Protein AF-A0A934DLX3-F1 (afdb_monomer_lite)

pLDDT: mean 78.3, std 14.94, range [44.84, 91.5]

Sequence (73 aa):
MSDDKTKKKVDANFVSCTEDYEEAYTVAKIVEANKVTAAKARDAFKHCCNKVKGNQPRKEFMACAQKYLETKA

Secondary structure (DSSP, 8-state):
----TTTHHHHTTB--TT-HHHHHHHHHHHHHHHT--HHHHHHHHHHHHHHS-SS-BHHHHHHHHHHHHHHT-

Radius of gyration: 13.39 Å; chains: 1; bounding box: 40×24×27 Å

Foldseek 3Di:
DDDPVPVVVVLVQAQDPPDPVSLVVQLVVLCVVVVDDSVLSSVLQVVLPVVPPDRHGNVSSSVSSVVSVVVVD

Structure (mmCIF, N/CA/C/O backbone):
data_AF-A0A934DLX3-F1
#
_entry.id   AF-A0A934DLX3-F1
#
loop_
_atom_site.group_PDB
_atom_site.id
_atom_site.type_symbol
_atom_site.label_atom_id
_atom_site.label_alt_id
_atom_site.label_comp_id
_atom_site.label_asym_id
_atom_site.label_entity_id
_atom_site.label_seq_id
_atom_site.pdbx_PDB_ins_code
_atom_site.Cartn_x
_atom_site.Cartn_y
_atom_site.Cartn_z
_atom_site.occupancy
_atom_site.B_iso_or_equiv
_atom_site.auth_seq_id
_atom_site.auth_comp_id
_atom_site.auth_asym_id
_atom_site.auth_atom_id
_atom_site.pdbx_PDB_model_num
ATOM 1 N N . MET A 1 1 ? 32.736 -14.992 -16.889 1.00 46.94 1 MET A N 1
ATOM 2 C CA . MET A 1 1 ? 32.019 -14.863 -15.603 1.00 46.94 1 MET A CA 1
ATOM 3 C C . MET A 1 1 ? 32.362 -13.508 -15.004 1.00 46.94 1 MET A C 1
ATOM 5 O O . MET A 1 1 ? 33.463 -13.393 -14.501 1.00 46.94 1 MET A O 1
ATOM 9 N N . SER A 1 2 ? 31.474 -12.513 -15.103 1.00 44.84 2 SER A N 1
ATOM 10 C CA . SER A 1 2 ? 31.507 -11.283 -14.285 1.00 44.84 2 SER A CA 1
ATOM 11 C C . SER A 1 2 ? 30.099 -10.683 -14.226 1.00 44.84 2 SER A C 1
ATOM 13 O O . SER A 1 2 ? 29.749 -9.782 -14.973 1.00 44.84 2 SER A O 1
ATOM 15 N N . ASP A 1 3 ? 29.256 -11.325 -13.419 1.00 45.03 3 ASP A N 1
ATOM 16 C CA . ASP A 1 3 ? 28.442 -10.701 -12.371 1.00 45.03 3 ASP A CA 1
ATOM 17 C C . ASP A 1 3 ? 27.997 -9.231 -12.601 1.00 45.03 3 ASP A C 1
ATOM 19 O O . ASP A 1 3 ? 28.469 -8.300 -11.951 1.00 45.03 3 ASP A O 1
ATOM 23 N N . ASP A 1 4 ? 26.999 -9.021 -13.465 1.00 52.66 4 ASP A N 1
ATOM 24 C CA . ASP A 1 4 ? 26.214 -7.773 -13.564 1.00 52.66 4 ASP A CA 1
ATOM 25 C C . ASP A 1 4 ? 25.272 -7.644 -12.332 1.00 52.66 4 ASP A C 1
ATOM 27 O O . ASP A 1 4 ? 24.058 -7.476 -12.437 1.00 52.66 4 ASP A O 1
ATOM 31 N N . LYS A 1 5 ? 25.806 -7.802 -11.109 1.00 50.19 5 LYS A N 1
ATOM 32 C CA . LYS A 1 5 ? 25.047 -7.649 -9.848 1.00 50.19 5 LYS A CA 1
ATOM 33 C C . LYS A 1 5 ? 24.800 -6.184 -9.477 1.00 50.19 5 LYS A C 1
ATOM 35 O O . LYS A 1 5 ? 23.998 -5.911 -8.585 1.00 50.19 5 LYS A O 1
ATOM 40 N N . THR A 1 6 ? 25.449 -5.243 -10.161 1.00 47.50 6 THR A N 1
ATOM 41 C CA . THR A 1 6 ? 25.349 -3.808 -9.858 1.00 47.50 6 THR A CA 1
ATOM 42 C C . THR A 1 6 ? 24.047 -3.187 -10.370 1.00 47.50 6 THR A C 1
ATOM 44 O O . THR A 1 6 ? 23.486 -2.338 -9.683 1.00 47.50 6 THR A O 1
ATOM 47 N N . LYS A 1 7 ? 23.495 -3.639 -11.507 1.00 45.03 7 LYS A N 1
ATOM 48 C CA . LYS A 1 7 ? 22.229 -3.087 -12.034 1.00 45.03 7 LYS A CA 1
ATOM 49 C C . LYS A 1 7 ? 20.990 -3.578 -11.282 1.00 45.03 7 LYS A C 1
ATOM 51 O O . LYS A 1 7 ? 20.030 -2.838 -11.123 1.00 45.03 7 LYS A O 1
ATOM 56 N N . LYS A 1 8 ? 21.051 -4.776 -10.698 1.00 45.44 8 LYS A N 1
ATOM 57 C CA . LYS A 1 8 ? 19.914 -5.441 -10.035 1.00 45.44 8 LYS A CA 1
ATOM 58 C C . LYS A 1 8 ? 19.412 -4.761 -8.749 1.00 45.44 8 LYS A C 1
ATOM 60 O O . LYS A 1 8 ? 18.361 -5.127 -8.235 1.00 45.44 8 LYS A O 1
ATOM 65 N N . LYS A 1 9 ? 20.164 -3.800 -8.196 1.00 46.94 9 LYS A N 1
ATOM 66 C CA . LYS A 1 9 ? 19.773 -3.044 -6.990 1.00 46.94 9 LYS A CA 1
ATOM 67 C C . LYS A 1 9 ? 18.920 -1.813 -7.290 1.00 46.94 9 LYS A C 1
ATOM 69 O O . LYS A 1 9 ? 18.281 -1.302 -6.375 1.00 46.94 9 LYS A O 1
ATOM 74 N N . VAL A 1 10 ? 18.926 -1.319 -8.528 1.00 47.72 10 VAL A N 1
ATOM 75 C CA . VAL A 1 10 ? 18.169 -0.119 -8.902 1.00 47.72 10 VAL A CA 1
ATOM 76 C C . VAL A 1 10 ? 16.680 -0.444 -9.032 1.00 47.72 10 VAL A C 1
ATOM 78 O O . VAL A 1 10 ? 15.873 0.271 -8.449 1.00 47.72 10 VAL A O 1
ATOM 81 N N . ASP A 1 11 ? 16.325 -1.579 -9.638 1.00 50.50 11 ASP A N 1
ATOM 82 C CA . ASP A 1 11 ? 14.925 -1.999 -9.810 1.00 50.50 11 ASP A CA 1
ATOM 83 C C . ASP A 1 11 ? 14.244 -2.431 -8.503 1.00 50.50 11 ASP A C 1
ATOM 85 O O . ASP A 1 11 ? 13.050 -2.226 -8.331 1.00 50.50 11 ASP A O 1
ATOM 89 N N . ALA A 1 12 ? 15.003 -2.913 -7.510 1.00 58.44 12 ALA A N 1
ATOM 90 C CA . ALA A 1 12 ? 14.461 -3.235 -6.182 1.00 58.44 12 ALA A CA 1
ATOM 91 C C . ALA A 1 12 ? 13.900 -2.007 -5.428 1.00 58.44 12 ALA A C 1
ATOM 93 O O . ALA A 1 12 ? 13.216 -2.154 -4.409 1.00 58.44 12 ALA A O 1
ATOM 94 N N . ASN A 1 13 ? 14.217 -0.796 -5.898 1.00 67.94 13 ASN A N 1
ATOM 95 C CA . ASN A 1 13 ? 13.737 0.455 -5.325 1.00 67.94 13 ASN A CA 1
ATOM 96 C C . ASN A 1 13 ? 12.456 0.966 -5.971 1.00 67.94 13 ASN A C 1
ATOM 98 O O . ASN A 1 13 ? 12.002 2.032 -5.563 1.00 67.94 13 ASN A O 1
ATOM 102 N N . PHE A 1 14 ? 11.871 0.255 -6.928 1.00 77.25 14 PHE A N 1
ATOM 103 C CA . PHE A 1 14 ? 10.628 0.645 -7.580 1.00 77.25 14 PHE A CA 1
ATOM 104 C C . PHE A 1 14 ? 9.545 -0.406 -7.315 1.00 77.25 14 PHE A C 1
ATOM 106 O O . PHE A 1 14 ? 9.847 -1.520 -6.893 1.00 77.25 14 PHE A O 1
ATOM 113 N N . VAL A 1 15 ? 8.282 -0.006 -7.424 1.00 81.88 15 VAL A N 1
ATOM 114 C CA . VAL A 1 15 ? 7.121 -0.883 -7.231 1.00 81.88 15 VAL A CA 1
ATOM 115 C C . VAL A 1 15 ? 6.366 -0.934 -8.545 1.00 81.88 15 VAL A C 1
ATOM 117 O O . VAL A 1 15 ? 5.823 0.085 -8.958 1.00 81.88 15 VAL A O 1
ATOM 120 N N . SER A 1 16 ? 6.295 -2.104 -9.171 1.00 81.44 16 SER A N 1
ATOM 121 C CA . SER A 1 16 ? 5.437 -2.331 -10.332 1.00 81.44 16 SER A CA 1
ATOM 122 C C . SER A 1 16 ? 3.966 -2.445 -9.928 1.00 81.44 16 SER A C 1
ATOM 124 O O . SER A 1 16 ? 3.520 -3.441 -9.364 1.00 81.44 16 SER A O 1
ATOM 126 N N . CYS A 1 17 ? 3.164 -1.449 -10.290 1.00 82.06 17 CYS A N 1
ATOM 127 C CA . CYS A 1 17 ? 1.709 -1.482 -10.095 1.00 82.06 17 CYS A CA 1
ATOM 128 C C . CYS A 1 17 ? 0.935 -2.340 -11.104 1.00 82.06 17 CYS A C 1
ATOM 130 O O . CYS A 1 17 ? -0.276 -2.502 -10.967 1.00 82.06 17 CYS A O 1
ATOM 132 N N . THR A 1 18 ? 1.612 -2.846 -12.132 1.00 79.50 18 THR A N 1
ATOM 133 C CA . THR A 1 18 ? 1.025 -3.656 -13.208 1.00 79.50 18 THR A CA 1
ATOM 134 C C . THR A 1 18 ? 1.274 -5.151 -13.041 1.00 79.50 18 THR A C 1
ATOM 136 O O . THR A 1 18 ? 0.708 -5.937 -13.790 1.00 79.50 18 THR A O 1
ATOM 139 N N . GLU A 1 19 ? 2.127 -5.550 -12.096 1.00 79.94 19 GLU A N 1
ATOM 140 C CA . GLU A 1 19 ? 2.483 -6.949 -11.861 1.00 79.94 19 GLU A CA 1
ATOM 141 C C . GLU A 1 19 ? 1.791 -7.468 -10.595 1.00 79.94 19 GLU A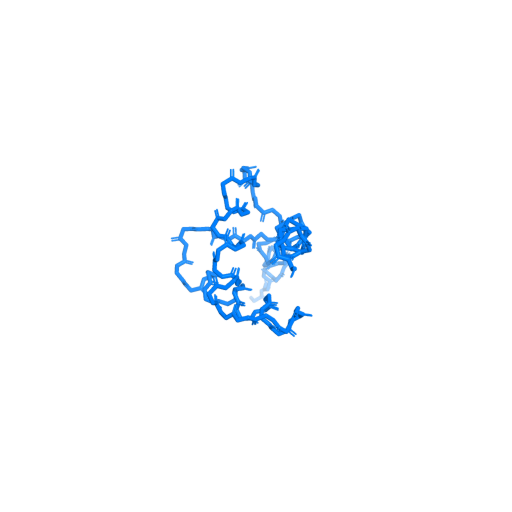 C 1
ATOM 143 O O . GLU A 1 19 ? 2.085 -7.019 -9.486 1.00 79.94 19 GLU A O 1
ATOM 148 N N . ASP A 1 20 ? 0.902 -8.457 -10.737 1.00 82.25 20 ASP A N 1
ATOM 149 C CA . ASP A 1 20 ? 0.152 -9.041 -9.611 1.00 82.25 20 ASP A CA 1
ATOM 150 C C . ASP A 1 20 ? 1.063 -9.610 -8.510 1.00 82.25 20 ASP A C 1
ATOM 152 O O . ASP A 1 20 ? 0.737 -9.554 -7.321 1.00 82.25 20 ASP A O 1
ATOM 156 N N . TYR A 1 21 ? 2.228 -10.144 -8.893 1.00 82.56 21 TYR A N 1
ATOM 157 C CA . TYR A 1 21 ? 3.225 -10.646 -7.947 1.00 82.56 21 TYR A CA 1
ATOM 158 C C . TYR A 1 21 ? 3.808 -9.521 -7.075 1.00 82.56 21 TYR A C 1
ATOM 160 O O . TYR A 1 21 ? 3.948 -9.689 -5.861 1.00 82.56 21 TYR A O 1
ATOM 168 N N . GLU A 1 22 ? 4.105 -8.362 -7.668 1.00 83.81 22 GLU A N 1
ATOM 169 C CA . GLU A 1 22 ? 4.623 -7.198 -6.946 1.00 83.81 22 GLU A CA 1
ATOM 170 C C . GLU A 1 22 ? 3.542 -6.572 -6.052 1.00 83.81 22 GLU A C 1
ATOM 172 O O . GLU A 1 22 ? 3.841 -6.190 -4.913 1.00 83.81 22 GLU A O 1
ATOM 177 N N . GLU A 1 23 ? 2.280 -6.538 -6.510 1.00 86.56 23 GLU A N 1
ATOM 178 C CA . GLU A 1 23 ? 1.140 -6.163 -5.661 1.00 86.56 23 GLU A CA 1
ATOM 179 C C . GLU A 1 23 ? 1.114 -7.055 -4.420 1.00 86.56 23 GLU A C 1
ATOM 181 O O . GLU A 1 23 ? 1.185 -6.550 -3.299 1.00 86.56 23 GLU A O 1
ATOM 186 N N . ALA A 1 24 ? 1.052 -8.376 -4.596 1.00 87.69 24 ALA A N 1
ATOM 187 C CA . ALA A 1 24 ? 0.947 -9.314 -3.485 1.00 87.69 24 ALA A CA 1
ATOM 188 C C . ALA A 1 24 ? 2.130 -9.193 -2.508 1.00 87.69 24 ALA A C 1
ATOM 190 O O . ALA A 1 24 ? 1.926 -9.152 -1.290 1.00 87.69 24 ALA A O 1
ATOM 191 N N . TYR A 1 25 ? 3.357 -9.072 -3.026 1.00 87.00 25 TYR A N 1
ATOM 192 C CA . TYR A 1 25 ? 4.562 -8.902 -2.213 1.00 87.00 25 TYR A CA 1
ATOM 193 C C . TYR A 1 25 ? 4.552 -7.587 -1.422 1.00 87.00 25 TYR A C 1
ATOM 195 O O . TYR A 1 25 ? 4.840 -7.562 -0.220 1.00 87.00 25 TYR A O 1
ATOM 203 N N . THR A 1 26 ? 4.190 -6.482 -2.073 1.00 86.69 26 THR A N 1
ATOM 204 C CA . THR A 1 26 ? 4.151 -5.155 -1.446 1.00 86.69 26 THR A CA 1
ATOM 205 C C . THR A 1 26 ? 3.020 -5.063 -0.429 1.00 86.69 26 THR A C 1
ATOM 207 O O . THR A 1 26 ? 3.233 -4.564 0.675 1.00 86.69 26 THR A O 1
ATOM 210 N N . VAL A 1 27 ? 1.845 -5.608 -0.743 1.00 90.00 27 VAL A N 1
ATOM 211 C CA . 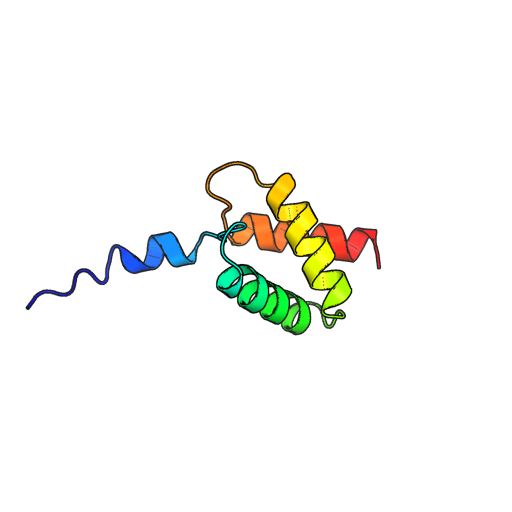VAL A 1 27 ? 0.704 -5.709 0.175 1.00 90.00 27 VAL A CA 1
ATOM 212 C C . VAL A 1 27 ? 1.087 -6.498 1.422 1.00 90.00 27 VAL A C 1
ATOM 214 O O . VAL A 1 27 ? 0.851 -6.011 2.526 1.00 90.00 27 VAL A O 1
ATOM 217 N N . ALA A 1 28 ? 1.735 -7.659 1.280 1.00 90.25 28 ALA A N 1
ATOM 218 C CA . ALA A 1 28 ? 2.206 -8.441 2.423 1.00 90.25 28 ALA A CA 1
ATOM 219 C C . ALA A 1 28 ? 3.181 -7.640 3.302 1.00 90.25 28 ALA A C 1
ATOM 221 O O . ALA A 1 28 ? 3.064 -7.648 4.528 1.00 90.25 28 ALA A O 1
ATOM 222 N N . LYS A 1 29 ? 4.088 -6.869 2.688 1.00 87.25 29 LYS A N 1
ATOM 223 C CA . LYS A 1 29 ? 5.010 -5.985 3.418 1.00 87.25 29 LYS A CA 1
ATOM 224 C C . LYS A 1 29 ? 4.300 -4.841 4.143 1.00 87.25 29 LYS A C 1
ATOM 226 O O . LYS A 1 29 ? 4.670 -4.529 5.271 1.00 87.25 29 LYS A O 1
ATOM 231 N N . ILE A 1 30 ? 3.274 -4.238 3.541 1.00 88.75 30 ILE A N 1
ATOM 232 C CA . ILE A 1 30 ? 2.459 -3.193 4.183 1.00 88.75 30 ILE A CA 1
ATOM 233 C C . ILE A 1 30 ? 1.695 -3.767 5.382 1.00 88.75 30 ILE A C 1
ATOM 235 O O . ILE A 1 30 ? 1.673 -3.134 6.439 1.00 88.75 30 ILE A O 1
ATOM 239 N N . VAL A 1 31 ? 1.096 -4.953 5.225 1.00 91.25 31 VAL A N 1
ATOM 240 C CA . VAL A 1 31 ? 0.394 -5.690 6.290 1.00 91.25 31 VAL A CA 1
ATOM 241 C C . VAL A 1 31 ? 1.329 -5.965 7.463 1.00 91.25 31 VAL A C 1
ATOM 243 O O . VAL A 1 31 ? 0.983 -5.648 8.596 1.00 91.25 31 VAL A O 1
ATOM 246 N N . GLU A 1 32 ? 2.520 -6.499 7.194 1.00 89.06 32 GLU A N 1
ATOM 247 C CA . GLU A 1 32 ? 3.524 -6.819 8.213 1.00 89.06 32 GLU A CA 1
ATOM 248 C C . GLU A 1 32 ? 4.022 -5.563 8.944 1.00 89.06 32 GLU A C 1
ATOM 250 O O . GLU A 1 32 ? 4.072 -5.542 10.173 1.00 89.06 32 GLU A O 1
ATOM 255 N N . ALA A 1 33 ? 4.323 -4.490 8.205 1.00 86.31 33 ALA A N 1
ATOM 256 C CA . ALA A 1 33 ? 4.863 -3.255 8.773 1.00 86.31 33 ALA A CA 1
ATOM 257 C C . ALA A 1 33 ? 3.833 -2.448 9.581 1.00 86.31 33 ALA A C 1
ATOM 259 O O . ALA A 1 33 ? 4.178 -1.874 10.610 1.00 86.31 33 ALA A O 1
ATOM 260 N N . ASN A 1 34 ? 2.576 -2.398 9.128 1.00 84.88 34 ASN A N 1
ATOM 261 C CA . ASN A 1 34 ? 1.538 -1.546 9.725 1.00 84.88 34 ASN A CA 1
ATOM 262 C C . ASN A 1 34 ? 0.505 -2.335 10.546 1.00 84.88 34 ASN A C 1
ATOM 264 O O . ASN A 1 34 ? -0.410 -1.738 11.105 1.00 84.88 34 ASN A O 1
ATOM 268 N N . LYS A 1 35 ? 0.618 -3.670 10.605 1.00 87.50 35 LYS A N 1
ATOM 269 C CA . LYS A 1 35 ? -0.345 -4.581 11.253 1.00 87.50 35 LYS A CA 1
ATOM 270 C C . LYS A 1 35 ? -1.796 -4.359 10.802 1.00 87.50 35 LYS A C 1
ATOM 272 O O . LYS A 1 35 ? -2.733 -4.469 11.589 1.00 87.50 35 LYS A O 1
ATOM 277 N N . VAL A 1 36 ? -1.983 -4.040 9.521 1.00 88.12 36 VAL A N 1
ATOM 278 C CA . VAL A 1 36 ? -3.301 -3.810 8.906 1.00 88.12 36 VAL A CA 1
ATOM 279 C C . VAL A 1 36 ? -3.797 -5.050 8.171 1.00 88.12 36 VAL A C 1
ATOM 281 O O . VAL A 1 36 ? -3.036 -5.964 7.881 1.00 88.12 36 VAL A O 1
ATOM 284 N N . THR A 1 37 ? -5.080 -5.090 7.819 1.00 90.88 37 THR A N 1
ATOM 285 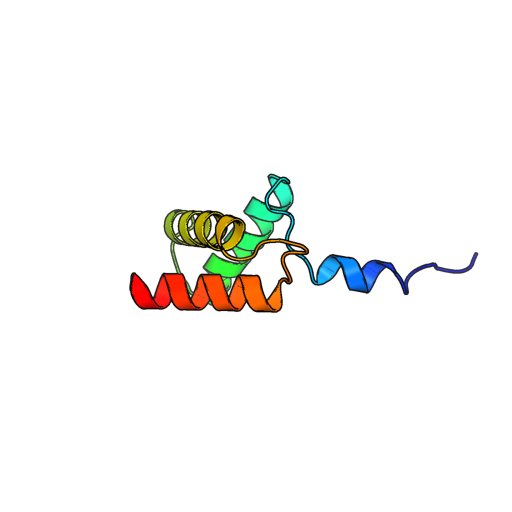C CA . THR A 1 37 ? -5.620 -6.177 6.994 1.00 90.88 37 THR A CA 1
ATOM 286 C C . THR A 1 37 ? -5.132 -6.081 5.547 1.00 90.88 37 THR A C 1
ATOM 288 O O . THR A 1 37 ? -4.912 -4.989 5.016 1.00 90.88 37 THR A O 1
ATOM 291 N N . ALA A 1 38 ? -5.037 -7.229 4.866 1.00 87.94 38 ALA A N 1
ATOM 292 C CA . ALA A 1 38 ? -4.669 -7.292 3.448 1.00 87.94 38 ALA A CA 1
ATOM 293 C C . ALA A 1 38 ? -5.582 -6.431 2.555 1.00 87.94 38 ALA A C 1
ATOM 295 O O . ALA A 1 38 ? -5.120 -5.857 1.574 1.00 87.94 38 ALA A O 1
ATOM 296 N N . ALA A 1 39 ? -6.859 -6.283 2.926 1.00 89.88 39 ALA A N 1
ATOM 297 C CA . ALA A 1 39 ? -7.795 -5.394 2.245 1.00 89.88 39 ALA A CA 1
ATOM 298 C C . ALA A 1 39 ? -7.369 -3.917 2.339 1.00 89.88 39 ALA A C 1
ATOM 300 O O . ALA A 1 39 ? -7.271 -3.254 1.309 1.00 89.88 39 ALA A O 1
ATOM 301 N N . LYS A 1 40 ? -7.043 -3.416 3.545 1.00 90.12 40 LYS A N 1
ATOM 302 C CA . LYS A 1 40 ? -6.540 -2.040 3.730 1.00 90.12 40 LYS A CA 1
ATOM 303 C C . LYS A 1 40 ? -5.212 -1.824 3.002 1.00 90.12 40 LYS A C 1
ATOM 305 O O . LYS A 1 40 ? -5.016 -0.783 2.385 1.00 90.12 40 LYS A O 1
ATOM 310 N N . ALA A 1 41 ? -4.320 -2.811 3.038 1.00 90.19 41 ALA A N 1
ATOM 311 C CA . ALA A 1 41 ? -3.042 -2.742 2.339 1.00 90.19 41 ALA A CA 1
ATOM 312 C C . ALA A 1 41 ? -3.199 -2.721 0.806 1.00 90.19 41 ALA A C 1
ATOM 314 O O . ALA A 1 41 ? -2.517 -1.939 0.150 1.00 90.19 41 ALA A O 1
ATOM 315 N N . ARG A 1 42 ? -4.121 -3.508 0.229 1.00 90.81 42 ARG A N 1
ATOM 316 C CA . ARG A 1 42 ? -4.465 -3.443 -1.206 1.00 90.81 42 ARG A CA 1
ATOM 317 C C . ARG A 1 42 ? -5.065 -2.102 -1.604 1.00 90.81 42 ARG A C 1
ATOM 319 O O . ARG A 1 42 ? -4.738 -1.570 -2.659 1.00 90.81 42 ARG A O 1
ATOM 326 N N . ASP A 1 43 ? -5.935 -1.557 -0.764 1.00 91.50 43 ASP A N 1
ATOM 327 C CA . ASP A 1 43 ? -6.553 -0.252 -0.994 1.00 91.50 43 ASP A CA 1
ATOM 328 C C . ASP A 1 43 ? -5.491 0.864 -0.990 1.00 91.50 43 ASP A C 1
ATOM 330 O O . ASP A 1 43 ? -5.426 1.673 -1.917 1.00 91.50 43 ASP A O 1
ATOM 334 N N . ALA A 1 44 ? -4.571 0.825 -0.017 1.00 90.38 44 ALA A N 1
ATOM 335 C CA . ALA A 1 44 ? -3.404 1.702 0.035 1.00 90.38 44 ALA A CA 1
ATOM 336 C C . ALA A 1 44 ? -2.498 1.529 -1.196 1.00 90.38 44 ALA A C 1
ATOM 338 O O . ALA A 1 44 ? -2.077 2.520 -1.790 1.00 90.38 44 ALA A O 1
ATOM 339 N N . PHE A 1 45 ? -2.241 0.287 -1.620 1.00 89.75 45 PHE A N 1
ATOM 340 C CA . PHE A 1 45 ? -1.446 -0.016 -2.810 1.00 89.75 45 PHE A CA 1
ATOM 341 C C . PHE A 1 45 ? -2.061 0.618 -4.065 1.00 89.75 45 PHE A C 1
ATOM 343 O O . PHE A 1 45 ? -1.406 1.413 -4.734 1.00 89.75 45 PHE A O 1
ATOM 350 N N . LYS A 1 46 ? -3.347 0.370 -4.342 1.00 89.19 46 LYS A N 1
ATOM 351 C CA . LYS A 1 46 ? -4.053 0.934 -5.509 1.00 89.19 46 LYS A CA 1
ATOM 352 C C . LYS A 1 46 ? -4.125 2.459 -5.480 1.00 89.19 46 LYS A C 1
ATOM 354 O O . LYS A 1 46 ? -3.990 3.106 -6.524 1.00 89.19 46 LYS A O 1
ATOM 359 N N . HIS A 1 47 ? -4.312 3.046 -4.298 1.00 89.94 47 HIS A N 1
ATOM 360 C CA . HIS A 1 47 ? -4.263 4.495 -4.128 1.00 89.94 47 HIS A CA 1
ATOM 361 C C . HIS A 1 47 ? -2.877 5.044 -4.490 1.00 89.94 47 HIS A C 1
ATOM 363 O O . HIS A 1 47 ? -2.760 5.984 -5.279 1.00 89.94 47 HIS A O 1
ATOM 369 N N . CYS A 1 48 ? -1.819 4.425 -3.967 1.00 88.50 48 CYS A N 1
ATOM 370 C CA . CYS A 1 48 ? -0.447 4.865 -4.188 1.00 88.50 48 CYS A CA 1
ATOM 371 C C . CYS A 1 48 ? 0.056 4.601 -5.604 1.00 88.50 48 CYS A C 1
ATOM 373 O O . CYS A 1 48 ? 0.806 5.422 -6.120 1.00 88.50 48 CYS A O 1
ATOM 375 N N . CYS A 1 49 ? -0.441 3.569 -6.281 1.00 86.50 49 CYS A N 1
ATOM 376 C CA . CYS A 1 49 ? -0.204 3.357 -7.707 1.00 86.50 49 CYS A CA 1
ATOM 377 C C . CYS A 1 49 ? -0.701 4.515 -8.572 1.00 86.50 49 CYS A C 1
ATOM 379 O O . CYS A 1 49 ? -0.023 4.924 -9.509 1.00 86.50 49 CYS A O 1
ATOM 381 N N . ASN A 1 50 ? -1.872 5.068 -8.248 1.00 84.62 50 ASN A N 1
ATOM 382 C CA . ASN A 1 50 ? -2.421 6.215 -8.972 1.00 84.62 50 ASN A CA 1
ATOM 383 C C . ASN A 1 50 ? -1.749 7.538 -8.581 1.00 84.62 50 ASN A C 1
ATOM 385 O O . ASN A 1 50 ? -1.670 8.459 -9.397 1.00 84.62 50 ASN A O 1
ATOM 389 N N . LYS A 1 51 ? -1.287 7.643 -7.329 1.00 84.38 51 LYS A N 1
ATOM 390 C CA . LYS A 1 51 ? -0.702 8.866 -6.768 1.00 84.38 51 LYS A CA 1
ATOM 391 C C . LYS A 1 51 ? 0.772 9.039 -7.126 1.00 84.38 51 LYS A C 1
ATOM 393 O O . LYS A 1 51 ? 1.183 10.140 -7.482 1.00 84.38 51 LYS A O 1
ATOM 398 N N . VAL A 1 52 ? 1.558 7.969 -7.048 1.00 80.19 52 VAL A N 1
ATOM 399 C CA . VAL A 1 52 ? 2.973 7.958 -7.421 1.00 80.19 52 VAL A CA 1
ATOM 400 C C . VAL A 1 52 ? 3.052 7.637 -8.914 1.00 80.19 52 VAL A C 1
ATOM 402 O O . VAL A 1 52 ? 3.170 6.482 -9.313 1.00 80.19 52 VAL A O 1
ATOM 405 N N . LYS A 1 53 ? 2.914 8.663 -9.759 1.00 68.00 53 LYS A N 1
ATOM 406 C CA . LYS A 1 53 ? 3.079 8.524 -11.215 1.00 68.00 53 LYS A CA 1
ATOM 407 C C . LYS A 1 53 ? 4.564 8.511 -11.593 1.00 68.00 53 LYS A C 1
ATOM 409 O O . LYS A 1 53 ? 5.346 9.273 -11.032 1.00 68.00 53 LYS A O 1
ATOM 414 N N . GLY A 1 54 ? 4.939 7.689 -12.574 1.00 70.69 54 GLY A N 1
ATOM 415 C CA . GLY A 1 54 ? 6.314 7.574 -13.074 1.00 70.69 54 GLY A CA 1
ATOM 416 C C . GLY A 1 54 ? 6.994 6.305 -12.571 1.00 70.69 54 GLY A C 1
ATOM 417 O O . GLY A 1 54 ? 6.368 5.253 -12.546 1.00 70.69 54 GLY A O 1
ATOM 418 N N . ASN A 1 55 ? 8.255 6.401 -12.141 1.00 65.12 55 ASN A N 1
ATOM 419 C CA . ASN A 1 55 ? 9.050 5.223 -11.775 1.00 65.12 55 ASN A CA 1
ATOM 420 C C . ASN A 1 55 ? 8.604 4.537 -10.471 1.00 65.12 55 ASN A C 1
ATOM 422 O O . ASN A 1 55 ? 9.193 3.537 -10.110 1.00 65.12 55 ASN A O 1
ATOM 426 N N . GLN A 1 56 ? 7.594 5.041 -9.753 1.00 76.88 56 GLN A N 1
ATOM 427 C CA . GLN A 1 56 ? 7.054 4.409 -8.536 1.00 76.88 56 GLN A CA 1
ATOM 428 C C . GLN A 1 56 ? 8.121 4.028 -7.490 1.00 76.88 56 GLN A C 1
ATOM 430 O O . GLN A 1 56 ? 8.198 2.873 -7.069 1.00 76.88 56 GLN A O 1
ATOM 435 N N . PRO A 1 57 ? 8.960 4.982 -7.032 1.00 82.12 57 PRO A N 1
ATOM 436 C CA . PRO A 1 57 ? 9.977 4.695 -6.028 1.00 82.12 57 PRO A CA 1
ATOM 437 C C . PRO A 1 57 ? 9.344 4.132 -4.757 1.00 82.12 57 PRO A C 1
ATOM 439 O O . PRO A 1 57 ? 8.523 4.775 -4.108 1.00 82.12 57 PRO A O 1
ATOM 442 N N . ARG A 1 58 ? 9.781 2.937 -4.360 1.00 82.25 58 ARG A N 1
ATOM 443 C CA . ARG A 1 58 ? 9.331 2.160 -3.203 1.00 82.25 58 ARG A CA 1
ATOM 444 C C . ARG A 1 58 ? 9.314 2.984 -1.924 1.00 82.25 58 ARG A C 1
ATOM 446 O O . ARG A 1 58 ? 8.401 2.832 -1.124 1.00 82.25 58 ARG A O 1
ATOM 453 N N . LYS A 1 59 ? 10.279 3.891 -1.738 1.00 82.62 59 LYS A N 1
ATOM 454 C CA . LYS A 1 59 ? 10.308 4.814 -0.593 1.00 82.62 59 LYS A CA 1
ATOM 455 C C . LYS A 1 59 ?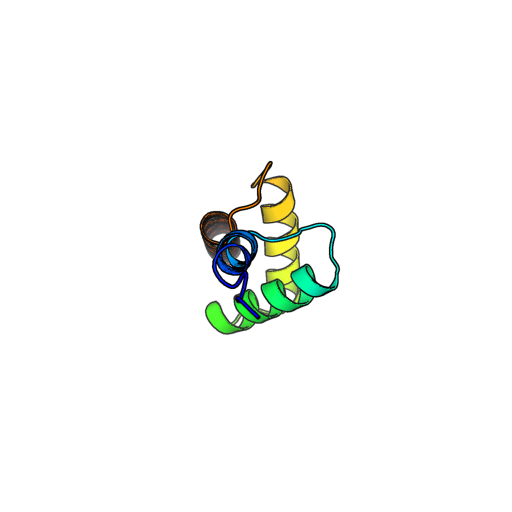 9.102 5.757 -0.581 1.00 82.62 59 LYS A C 1
ATOM 457 O O . LYS A 1 59 ? 8.456 5.893 0.454 1.00 82.62 59 LYS A O 1
ATOM 462 N N . GLU A 1 60 ? 8.780 6.375 -1.715 1.00 84.69 60 GLU A N 1
ATOM 463 C CA . GLU A 1 60 ? 7.594 7.232 -1.829 1.00 84.69 60 GLU A CA 1
ATOM 464 C C . GLU A 1 60 ? 6.306 6.418 -1.793 1.00 84.69 60 GLU A C 1
ATOM 466 O O . GLU A 1 60 ? 5.327 6.845 -1.188 1.00 84.69 60 GLU A O 1
ATOM 471 N N . PHE A 1 61 ? 6.318 5.220 -2.376 1.00 87.75 61 PHE A N 1
ATOM 472 C CA . PHE A 1 61 ? 5.186 4.307 -2.345 1.00 87.75 61 PHE A CA 1
ATOM 473 C C . PHE A 1 61 ? 4.839 3.892 -0.912 1.00 87.75 61 PHE A C 1
ATOM 475 O O . PHE A 1 61 ? 3.690 4.003 -0.493 1.00 87.75 61 PHE A O 1
ATOM 482 N N . MET A 1 62 ? 5.840 3.480 -0.129 1.00 84.56 62 MET A N 1
ATOM 483 C CA . MET A 1 62 ? 5.680 3.138 1.285 1.00 84.56 62 MET A CA 1
ATOM 484 C C . MET A 1 62 ? 5.233 4.354 2.102 1.00 84.56 62 MET A C 1
ATOM 486 O O . MET A 1 62 ? 4.322 4.224 2.913 1.00 84.56 62 MET A O 1
ATOM 490 N N . ALA A 1 63 ? 5.801 5.540 1.854 1.00 87.94 63 ALA A N 1
ATOM 491 C CA . ALA A 1 63 ? 5.382 6.771 2.526 1.00 87.94 63 ALA A CA 1
ATOM 492 C C .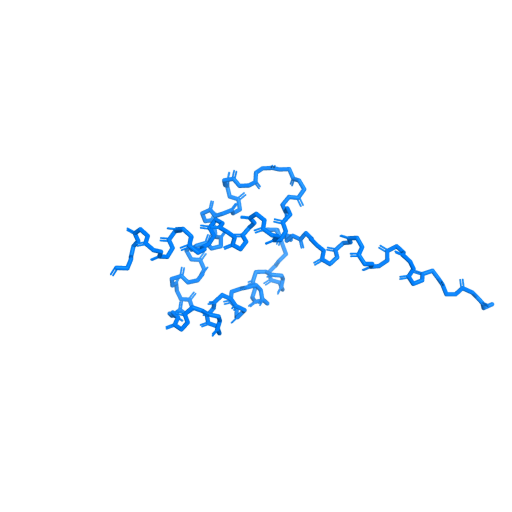 ALA A 1 63 ? 3.930 7.154 2.187 1.00 87.94 63 ALA A C 1
ATOM 494 O O . ALA A 1 63 ? 3.180 7.600 3.055 1.00 87.94 63 ALA A O 1
ATOM 495 N N . CYS A 1 64 ? 3.514 6.960 0.934 1.00 88.88 64 CYS A N 1
ATOM 496 C CA . CYS A 1 64 ? 2.133 7.135 0.509 1.00 88.88 64 CYS A CA 1
ATOM 497 C C . CYS A 1 64 ? 1.209 6.130 1.207 1.00 88.88 64 CYS A C 1
ATOM 499 O O . CYS A 1 64 ? 0.170 6.533 1.732 1.00 88.88 64 CYS A O 1
ATOM 501 N N . ALA A 1 65 ? 1.596 4.851 1.251 1.00 89.00 65 ALA A N 1
ATOM 502 C CA . ALA A 1 65 ? 0.800 3.799 1.869 1.00 89.00 65 ALA A CA 1
ATOM 503 C C . ALA A 1 65 ? 0.639 4.051 3.371 1.00 89.00 65 ALA A C 1
ATOM 505 O O . ALA A 1 65 ? -0.470 3.965 3.883 1.00 89.00 65 ALA A O 1
ATOM 506 N N . GLN A 1 66 ? 1.714 4.447 4.055 1.00 87.19 66 GLN A N 1
ATOM 507 C CA . GLN A 1 66 ? 1.677 4.825 5.463 1.00 87.19 66 GLN A CA 1
ATOM 508 C C . GLN A 1 66 ? 0.722 6.003 5.697 1.00 87.19 66 GLN A C 1
ATOM 510 O O . GLN A 1 66 ? -0.221 5.865 6.469 1.00 87.19 66 GLN A O 1
ATOM 515 N N . LYS A 1 67 ? 0.872 7.110 4.951 1.00 89.44 67 LYS A N 1
ATOM 516 C CA . LYS A 1 67 ? -0.034 8.268 5.061 1.00 89.44 67 LYS A CA 1
ATOM 517 C C . LYS A 1 67 ? -1.494 7.895 4.821 1.00 89.44 67 LYS A C 1
ATOM 519 O O . LYS A 1 67 ? -2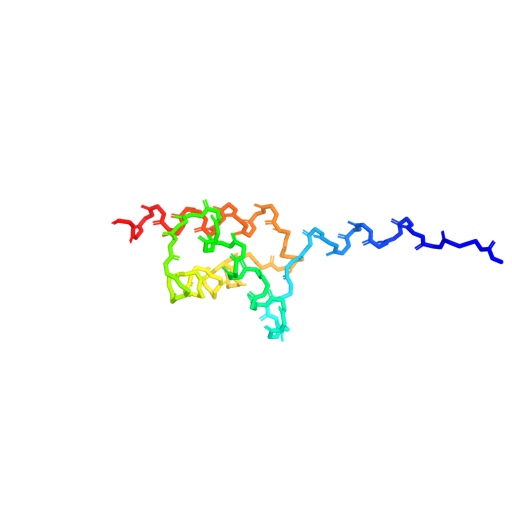.371 8.404 5.513 1.00 89.44 67 LYS A O 1
ATOM 524 N N . TYR A 1 68 ? -1.759 7.037 3.835 1.00 89.44 68 TYR A N 1
ATOM 525 C CA . TYR A 1 68 ? -3.105 6.559 3.522 1.00 89.44 68 TYR A CA 1
ATOM 526 C C . TYR A 1 68 ? -3.707 5.753 4.675 1.00 89.44 68 TYR A C 1
ATOM 528 O O . TYR A 1 68 ? -4.869 5.940 5.029 1.00 89.44 68 TYR A O 1
ATOM 536 N N . LEU A 1 69 ? -2.904 4.874 5.278 1.00 87.38 69 LEU A N 1
ATOM 537 C CA . LEU A 1 69 ? -3.317 4.091 6.434 1.00 87.38 69 LEU A CA 1
ATOM 538 C C . LEU A 1 69 ? -3.530 4.972 7.668 1.00 87.38 69 LEU A C 1
ATOM 540 O O . LEU A 1 69 ? -4.500 4.736 8.372 1.00 87.38 69 LEU A O 1
ATOM 544 N N . GLU A 1 70 ? -2.713 6.006 7.888 1.00 85.12 70 GLU A N 1
ATOM 545 C CA . GLU A 1 70 ? -2.891 6.982 8.977 1.00 85.12 70 GLU A CA 1
ATOM 546 C C . GLU A 1 70 ? -4.149 7.850 8.803 1.00 85.12 70 GLU A C 1
ATOM 548 O O . GLU A 1 70 ? -4.812 8.167 9.783 1.00 85.12 70 GLU A O 1
ATOM 553 N N . THR A 1 71 ? -4.520 8.215 7.569 1.00 81.06 71 THR A N 1
ATOM 554 C CA . THR A 1 71 ? -5.742 9.011 7.309 1.00 81.06 71 THR A CA 1
ATOM 555 C C . THR A 1 71 ? -7.035 8.193 7.331 1.00 81.06 71 THR A C 1
ATOM 557 O O . THR A 1 71 ? -8.115 8.776 7.389 1.00 81.06 71 THR A O 1
ATOM 560 N N . LYS A 1 72 ? -6.945 6.857 7.274 1.00 66.56 72 LYS A N 1
ATOM 561 C CA . LYS A 1 72 ? -8.078 5.914 7.368 1.00 66.56 72 LYS A CA 1
ATOM 562 C C . LYS A 1 72 ? -7.976 4.962 8.579 1.00 66.56 72 LYS A C 1
ATOM 564 O O . LYS A 1 72 ? -8.616 3.896 8.579 1.00 66.56 72 LYS A O 1
ATOM 569 N N . ALA A 1 73 ? -7.127 5.289 9.553 1.00 53.62 73 ALA A N 1
ATOM 570 C CA . ALA A 1 73 ? -7.065 4.629 10.856 1.00 53.62 73 ALA A CA 1
ATOM 571 C C . ALA A 1 73 ? -8.188 5.160 11.746 1.00 53.62 73 ALA A C 1
ATOM 573 O O . ALA A 1 73 ? -8.844 4.301 12.374 1.00 53.62 73 ALA A O 1
#